Protein AF-T1CEI9-F1 (afdb_monomer_lite)

Structure (mmCIF, N/CA/C/O backbone):
data_AF-T1CEI9-F1
#
_entry.id   AF-T1CEI9-F1
#
loop_
_atom_site.group_PDB
_atom_site.id
_atom_site.type_symbol
_atom_site.label_atom_id
_atom_site.label_alt_id
_atom_site.label_comp_id
_atom_site.label_asym_id
_atom_site.label_entity_id
_atom_site.label_seq_id
_atom_site.pdbx_PDB_ins_code
_atom_site.Ca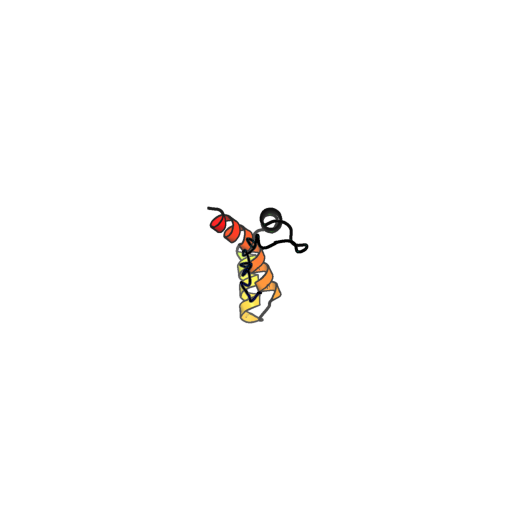rtn_x
_atom_site.Cartn_y
_atom_site.Cartn_z
_atom_site.occupancy
_atom_site.B_iso_or_equiv
_atom_site.auth_seq_id
_atom_site.auth_comp_id
_atom_site.auth_asym_id
_atom_site.auth_atom_id
_atom_site.pdbx_PDB_model_num
ATOM 1 N N . MET A 1 1 ? 16.621 -66.820 -29.366 1.00 43.44 1 MET A N 1
ATOM 2 C CA . MET A 1 1 ? 15.241 -66.284 -29.412 1.00 43.44 1 MET A CA 1
ATOM 3 C C . MET A 1 1 ? 14.794 -66.109 -27.966 1.00 43.44 1 MET A C 1
ATOM 5 O O . MET A 1 1 ? 14.677 -67.116 -27.298 1.00 43.44 1 MET A O 1
ATOM 9 N N . GLY A 1 2 ? 14.634 -64.960 -27.323 1.00 47.66 2 GLY A N 1
ATOM 10 C CA . GLY A 1 2 ? 14.742 -63.536 -27.622 1.00 47.66 2 GLY A CA 1
ATOM 11 C C . GLY A 1 2 ? 14.280 -62.873 -26.317 1.00 47.66 2 GLY A C 1
ATOM 12 O O . GLY A 1 2 ? 13.120 -63.024 -25.953 1.00 47.66 2 GLY A O 1
ATOM 13 N N . ALA A 1 3 ? 15.193 -62.266 -25.559 1.00 44.19 3 ALA A N 1
ATOM 14 C CA . ALA A 1 3 ? 14.900 -61.692 -24.249 1.00 44.19 3 ALA A CA 1
ATOM 15 C C . ALA A 1 3 ? 15.543 -60.306 -24.127 1.00 44.19 3 ALA A C 1
ATOM 17 O O . ALA A 1 3 ? 16.759 -60.176 -24.185 1.00 44.19 3 ALA A O 1
ATOM 18 N N . LEU A 1 4 ? 14.663 -59.313 -23.966 1.00 51.69 4 LEU A N 1
ATOM 19 C CA . LEU A 1 4 ? 14.814 -58.081 -23.189 1.00 51.69 4 LEU A CA 1
ATOM 20 C C . LEU A 1 4 ? 16.084 -57.239 -23.409 1.00 51.69 4 LEU A C 1
ATOM 22 O O . LEU A 1 4 ? 17.091 -57.420 -22.737 1.00 51.69 4 LEU A O 1
ATOM 26 N N . MET A 1 5 ? 15.946 -56.161 -24.182 1.00 45.03 5 MET A N 1
ATOM 27 C CA . MET A 1 5 ? 16.536 -54.878 -23.790 1.00 45.03 5 MET A CA 1
ATOM 28 C C . MET A 1 5 ? 15.442 -53.814 -23.848 1.00 45.03 5 MET A C 1
ATOM 30 O O . MET A 1 5 ? 15.010 -53.385 -24.913 1.00 45.03 5 MET A O 1
ATOM 34 N N . SER A 1 6 ? 14.948 -53.458 -22.662 1.00 53.41 6 SER A N 1
ATOM 35 C CA . SER A 1 6 ? 14.031 -52.346 -22.438 1.00 53.41 6 SER A CA 1
ATOM 36 C C . SER A 1 6 ? 14.766 -51.041 -22.740 1.00 53.41 6 SER A C 1
ATOM 38 O O . SER A 1 6 ? 15.700 -50.669 -22.027 1.00 53.41 6 SER A O 1
ATOM 40 N N . THR A 1 7 ? 14.387 -50.357 -23.817 1.00 57.78 7 THR A N 1
ATOM 41 C CA . THR A 1 7 ? 14.854 -48.999 -24.106 1.00 57.78 7 THR A CA 1
ATOM 42 C C . THR A 1 7 ? 14.210 -48.048 -23.106 1.00 57.78 7 THR A C 1
ATOM 44 O O . THR A 1 7 ? 13.061 -47.643 -23.265 1.00 57.78 7 THR A O 1
ATOM 47 N N . SER A 1 8 ? 14.958 -47.729 -22.052 1.00 52.69 8 SER A N 1
ATOM 48 C CA . SER A 1 8 ? 14.598 -46.736 -21.044 1.00 52.69 8 SER A CA 1
ATOM 49 C C . SER A 1 8 ? 14.471 -45.360 -21.705 1.00 52.69 8 SER A C 1
ATOM 51 O O . SER A 1 8 ? 15.466 -44.696 -22.000 1.00 52.69 8 SER A O 1
ATOM 53 N N . THR A 1 9 ? 13.241 -44.947 -22.010 1.00 56.62 9 THR A N 1
ATOM 54 C CA . THR A 1 9 ? 12.939 -43.591 -22.472 1.00 56.62 9 THR A CA 1
ATOM 55 C C . THR A 1 9 ? 13.060 -42.650 -21.276 1.00 56.62 9 THR A C 1
ATOM 57 O O . THR A 1 9 ? 12.175 -42.588 -20.426 1.00 56.62 9 THR A O 1
ATOM 60 N N . ALA A 1 10 ? 14.189 -41.948 -21.179 1.00 58.62 10 ALA A N 1
ATOM 61 C CA . ALA A 1 10 ? 14.407 -40.918 -20.174 1.00 58.62 10 ALA A CA 1
ATOM 62 C C . ALA A 1 10 ? 13.348 -39.807 -20.308 1.00 58.62 10 ALA A C 1
ATOM 64 O O . ALA A 1 10 ? 13.125 -39.270 -21.394 1.00 58.62 10 ALA A O 1
ATOM 65 N N . LEU A 1 11 ? 12.700 -39.459 -19.194 1.00 52.91 11 LEU A N 1
ATOM 66 C CA . LEU A 1 11 ? 11.810 -38.305 -19.091 1.00 52.91 11 LEU A CA 1
ATOM 67 C C . LEU A 1 11 ? 12.643 -37.035 -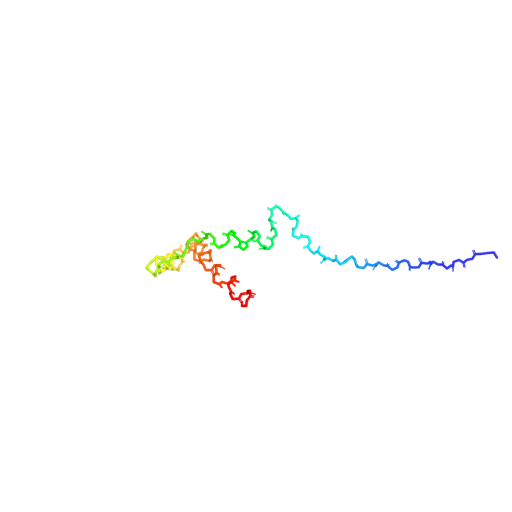19.294 1.00 52.91 11 LEU A C 1
ATOM 69 O O . LEU A 1 11 ? 13.339 -36.586 -18.386 1.00 52.91 11 LEU A O 1
ATOM 73 N N . ILE A 1 12 ? 12.575 -36.452 -20.489 1.00 60.50 12 ILE A N 1
ATOM 74 C CA . ILE A 1 12 ? 13.010 -35.074 -20.710 1.00 60.50 12 ILE A CA 1
ATOM 75 C C . ILE A 1 12 ? 12.155 -34.211 -19.785 1.00 60.50 12 ILE A C 1
ATOM 77 O O . ILE A 1 12 ? 10.940 -34.109 -19.975 1.00 60.50 12 ILE A O 1
ATOM 81 N N . ALA A 1 13 ? 12.780 -33.616 -18.766 1.00 57.78 13 ALA A N 1
ATOM 82 C CA . ALA A 1 13 ? 12.164 -32.535 -18.021 1.00 57.78 13 ALA A CA 1
ATOM 83 C C . ALA A 1 13 ? 11.762 -31.481 -19.052 1.00 57.78 13 ALA A C 1
ATOM 85 O O . ALA A 1 13 ? 12.618 -30.878 -19.704 1.00 57.78 13 ALA A O 1
ATOM 86 N N . ARG A 1 14 ? 10.451 -31.309 -19.261 1.00 61.28 14 ARG A N 1
ATOM 87 C CA . ARG A 1 14 ? 9.978 -30.156 -20.017 1.00 61.28 14 ARG A CA 1
ATOM 88 C C . ARG A 1 14 ? 10.513 -28.948 -19.258 1.00 61.28 14 ARG A C 1
ATOM 90 O O . ARG A 1 14 ? 10.353 -28.934 -18.034 1.00 61.28 14 ARG A O 1
ATOM 97 N N . PRO A 1 15 ? 11.162 -27.979 -19.920 1.00 52.94 15 PRO A N 1
ATOM 98 C CA . PRO A 1 15 ? 11.406 -26.719 -19.257 1.00 52.94 15 PRO A CA 1
ATOM 99 C C . PRO A 1 15 ? 10.032 -26.252 -18.786 1.00 52.94 15 PRO A C 1
ATOM 101 O O . PRO A 1 15 ? 9.132 -26.019 -19.593 1.00 52.94 15 PRO A O 1
ATOM 104 N N . CYS A 1 16 ? 9.839 -26.224 -17.470 1.00 52.62 16 CYS A N 1
ATOM 105 C CA . CYS A 1 16 ? 8.798 -25.413 -16.882 1.00 52.62 16 CYS A CA 1
ATOM 106 C C . CYS A 1 16 ? 9.226 -23.973 -17.164 1.00 52.62 16 CYS A C 1
ATOM 108 O O . CYS A 1 16 ? 9.752 -23.286 -16.292 1.00 52.62 16 CYS A O 1
ATOM 110 N N . ASP A 1 17 ? 8.965 -23.514 -18.388 1.00 51.38 17 ASP A N 1
ATOM 111 C CA . ASP A 1 17 ? 8.272 -22.248 -18.550 1.00 51.38 17 ASP A CA 1
ATOM 112 C C . ASP A 1 17 ? 7.030 -22.404 -17.688 1.00 51.38 17 ASP A C 1
ATOM 114 O O . ASP A 1 17 ? 6.028 -22.996 -18.093 1.00 51.38 17 ASP A O 1
ATOM 118 N N . LEU A 1 18 ? 7.180 -22.058 -16.410 1.00 47.47 18 LEU A N 1
ATOM 119 C CA . LEU A 1 18 ? 6.097 -21.987 -15.462 1.00 47.47 18 LEU A CA 1
ATOM 120 C C . LEU A 1 18 ? 5.131 -21.011 -16.087 1.00 47.47 18 LEU A C 1
ATOM 122 O O . LEU A 1 18 ? 5.298 -19.797 -16.026 1.00 47.47 18 LEU A O 1
ATOM 126 N N . ALA A 1 19 ? 4.167 -21.615 -16.757 1.00 50.78 19 ALA A N 1
ATOM 127 C CA . ALA A 1 19 ? 2.969 -21.034 -17.247 1.00 50.78 19 ALA A CA 1
ATOM 128 C C . ALA A 1 19 ? 2.385 -20.207 -16.100 1.00 50.78 19 ALA A C 1
ATOM 130 O O . ALA A 1 19 ? 1.578 -20.680 -15.301 1.00 50.78 19 ALA A O 1
ATOM 131 N N . VAL A 1 20 ? 2.757 -18.928 -16.072 1.00 55.12 20 VAL A N 1
ATOM 132 C CA . VAL A 1 20 ? 1.888 -17.822 -15.687 1.00 55.12 20 VAL A CA 1
ATOM 133 C C . VAL A 1 20 ? 0.773 -17.797 -16.740 1.00 55.12 20 VAL A C 1
ATOM 135 O O . VAL A 1 20 ? 0.653 -16.901 -17.562 1.00 55.12 20 VAL A O 1
ATOM 138 N N . VAL A 1 21 ? 0.009 -18.886 -16.785 1.00 48.78 21 VAL A N 1
ATOM 139 C CA . VAL A 1 21 ? -1.180 -19.099 -17.606 1.00 48.78 21 VAL A CA 1
ATOM 140 C C . VAL A 1 21 ? -2.280 -19.479 -16.618 1.00 48.78 21 VAL A C 1
ATOM 142 O O . VAL A 1 21 ? -2.896 -20.535 -16.667 1.00 48.78 21 VAL A O 1
ATOM 145 N N . GLY A 1 22 ? -2.468 -18.603 -15.635 1.00 51.78 22 GLY A N 1
ATOM 146 C CA . GLY A 1 22 ? -3.782 -18.344 -15.063 1.00 51.78 22 GLY A CA 1
ATOM 147 C C . GLY A 1 22 ? -4.278 -17.003 -15.619 1.00 51.78 22 GLY A C 1
ATOM 148 O O . GLY A 1 22 ? -3.511 -16.313 -16.282 1.00 51.78 22 GLY A O 1
ATOM 149 N N . PRO A 1 23 ? -5.502 -16.541 -15.314 1.00 53.03 23 PRO A N 1
ATOM 150 C CA . PRO A 1 23 ? -6.036 -15.251 -15.791 1.00 53.03 23 PRO A CA 1
ATOM 151 C C . PRO A 1 23 ? -5.279 -14.011 -15.257 1.00 53.03 23 PRO A C 1
ATOM 153 O O . PRO A 1 23 ? -5.680 -12.861 -15.455 1.00 53.03 23 PRO A O 1
ATOM 156 N N . ILE A 1 24 ? -4.178 -14.242 -14.552 1.00 54.88 24 ILE A N 1
ATOM 157 C CA . ILE A 1 24 ? -3.152 -13.277 -14.212 1.00 54.88 24 ILE A CA 1
ATOM 158 C C . ILE A 1 24 ? -2.270 -13.105 -15.454 1.00 54.88 24 ILE A C 1
ATOM 160 O O . ILE A 1 24 ? -1.521 -14.000 -15.819 1.00 54.88 24 ILE A O 1
ATOM 164 N N . GLY A 1 25 ? -2.420 -11.982 -16.158 1.00 62.41 25 GLY A N 1
ATOM 165 C CA . GLY A 1 25 ? -1.587 -11.667 -17.322 1.00 62.41 25 GLY A CA 1
ATOM 166 C C . GLY A 1 25 ? -0.086 -11.751 -17.013 1.00 62.41 25 GLY A C 1
ATOM 167 O O . GLY A 1 25 ? 0.308 -11.856 -15.852 1.00 62.41 25 GLY A O 1
ATOM 168 N N . SER A 1 26 ? 0.735 -11.687 -18.067 1.00 84.12 26 SER A N 1
ATOM 169 C CA . SER A 1 26 ? 2.207 -11.664 -18.003 1.00 84.12 26 SER A CA 1
ATOM 170 C C . SER A 1 26 ? 2.740 -10.801 -16.846 1.00 84.12 26 SER A C 1
ATOM 172 O O . SER A 1 26 ? 2.080 -9.859 -16.400 1.00 84.12 26 SER A O 1
ATOM 174 N N . VAL A 1 27 ? 3.973 -11.060 -16.402 1.00 84.19 27 VAL A N 1
ATOM 175 C CA . VAL A 1 27 ? 4.697 -10.207 -15.442 1.00 84.19 27 VAL A CA 1
ATOM 176 C C . VAL A 1 27 ? 4.584 -8.722 -15.812 1.00 84.19 27 VAL A C 1
ATOM 178 O O . VAL A 1 27 ? 4.378 -7.885 -14.934 1.00 84.19 27 VAL A O 1
ATOM 181 N N . ASP A 1 28 ? 4.614 -8.385 -17.103 1.00 85.50 28 ASP A N 1
ATOM 182 C CA . ASP A 1 28 ? 4.405 -7.011 -17.571 1.00 85.50 28 ASP A CA 1
ATOM 183 C C . ASP A 1 28 ? 2.993 -6.482 -17.290 1.00 85.50 28 ASP A C 1
ATOM 185 O O . ASP A 1 28 ? 2.845 -5.358 -16.815 1.00 85.50 28 ASP A O 1
ATOM 189 N N . SER A 1 29 ? 1.953 -7.297 -17.481 1.00 87.19 29 SER A N 1
ATOM 190 C CA . SER A 1 29 ? 0.576 -6.939 -17.119 1.00 87.19 29 SER A CA 1
ATOM 191 C C . SER A 1 29 ? 0.403 -6.763 -15.608 1.00 87.19 29 SER A C 1
ATOM 193 O O . SER A 1 29 ? -0.375 -5.915 -15.169 1.00 87.19 29 SER A O 1
ATOM 195 N N . TYR A 1 30 ? 1.108 -7.548 -14.788 1.00 86.56 30 TYR A N 1
ATOM 196 C CA . TYR A 1 30 ? 1.119 -7.357 -13.336 1.00 86.56 30 TYR A CA 1
ATOM 197 C C . TYR A 1 30 ? 1.792 -6.032 -12.955 1.00 86.56 30 TYR A C 1
ATOM 199 O O . TYR A 1 30 ? 1.234 -5.255 -12.177 1.00 86.56 30 TYR A O 1
ATOM 207 N N . VAL A 1 31 ? 2.950 -5.743 -13.551 1.00 89.00 31 VAL A N 1
ATOM 208 C CA . VAL A 1 31 ? 3.686 -4.492 -13.333 1.00 89.00 31 VAL A CA 1
ATOM 209 C C . VAL A 1 31 ? 2.858 -3.277 -13.749 1.00 89.00 31 VAL A C 1
ATOM 211 O O . VAL A 1 31 ? 2.781 -2.317 -12.984 1.00 89.00 31 VAL A O 1
ATOM 214 N N . GLU A 1 32 ? 2.173 -3.338 -14.891 1.00 90.19 32 GLU A N 1
ATOM 215 C CA . GLU A 1 32 ? 1.284 -2.270 -15.360 1.00 90.19 32 GLU A CA 1
ATOM 216 C C . GLU A 1 32 ? 0.118 -2.014 -14.390 1.00 90.19 32 GLU A C 1
ATOM 218 O O . GLU A 1 32 ? -0.272 -0.871 -14.142 1.00 90.19 32 GLU A O 1
ATOM 223 N N . ARG A 1 33 ? -0.453 -3.070 -13.801 1.00 90.56 33 ARG A N 1
ATOM 224 C CA . ARG A 1 33 ? -1.514 -2.923 -12.791 1.00 90.56 33 ARG A CA 1
ATOM 225 C C . ARG A 1 33 ? -0.979 -2.261 -11.527 1.00 90.56 33 ARG A C 1
ATOM 227 O O . ARG A 1 33 ? -1.596 -1.325 -11.020 1.00 90.56 33 ARG A O 1
ATOM 234 N N . VAL A 1 34 ? 0.177 -2.710 -11.042 1.00 91.19 34 VAL A N 1
ATOM 235 C CA . VAL A 1 34 ? 0.831 -2.144 -9.855 1.00 91.19 34 VAL A CA 1
ATOM 236 C C . VAL A 1 34 ? 1.206 -0.675 -10.073 1.00 91.19 34 VAL A C 1
ATOM 238 O O . VAL A 1 34 ? 0.995 0.150 -9.185 1.00 91.19 34 VAL A O 1
ATOM 241 N N . SER A 1 35 ? 1.682 -0.305 -11.264 1.00 88.94 35 SER A N 1
ATOM 242 C CA . SER A 1 35 ? 2.064 1.075 -11.590 1.00 88.94 35 SER A CA 1
ATOM 243 C C . SER A 1 35 ? 0.888 2.052 -11.682 1.00 88.94 35 SER A C 1
ATOM 245 O O . SER A 1 35 ? 1.115 3.251 -11.836 1.00 88.94 35 SER A O 1
ATOM 247 N N . ARG A 1 36 ? -0.364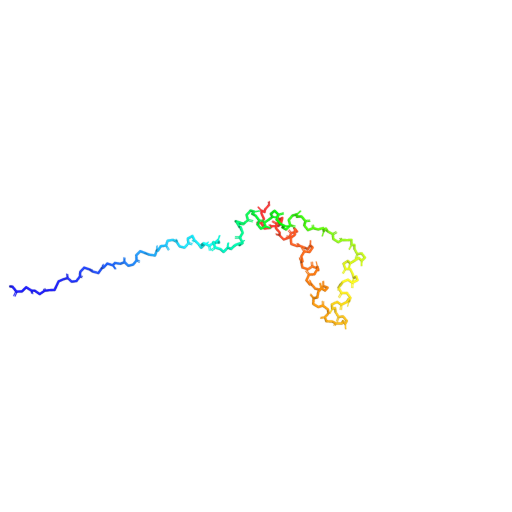 1.586 -11.600 1.00 91.06 36 ARG A N 1
ATOM 248 C CA . ARG A 1 36 ? -1.564 2.442 -11.539 1.00 91.06 36 ARG A CA 1
ATOM 249 C C . ARG A 1 36 ? -2.044 2.700 -10.112 1.00 91.06 36 ARG A C 1
ATOM 251 O O . ARG A 1 36 ? -2.899 3.558 -9.914 1.00 91.06 36 ARG A O 1
ATOM 258 N N . ILE A 1 37 ? -1.505 1.986 -9.124 1.00 91.38 37 ILE A N 1
ATOM 259 C CA . ILE A 1 37 ? -1.884 2.173 -7.723 1.00 91.38 37 ILE A CA 1
ATOM 260 C C . ILE A 1 37 ? -1.451 3.586 -7.282 1.00 91.38 37 ILE A C 1
ATOM 262 O O . ILE A 1 37 ? -0.317 3.989 -7.570 1.00 91.38 37 ILE A O 1
ATOM 266 N N . PRO A 1 38 ? -2.330 4.371 -6.634 1.00 89.00 38 PRO A N 1
ATOM 267 C CA . PRO A 1 38 ? -1.961 5.679 -6.110 1.00 89.00 38 PRO A CA 1
ATOM 268 C C . PRO A 1 38 ? -0.982 5.539 -4.939 1.00 89.00 38 PRO A C 1
ATOM 270 O O . PRO A 1 38 ? -1.091 4.624 -4.121 1.00 89.00 38 PRO A O 1
ATOM 273 N N . VAL A 1 39 ? -0.024 6.460 -4.865 1.00 90.44 39 VAL A N 1
ATOM 274 C CA . VAL A 1 39 ? 0.889 6.573 -3.721 1.00 90.44 39 VAL A CA 1
ATOM 275 C C . VAL A 1 39 ? 0.150 7.286 -2.590 1.00 90.44 39 VAL A C 1
ATOM 277 O O . VAL A 1 39 ? -0.643 8.192 -2.843 1.00 90.44 39 VAL A O 1
ATOM 280 N N . LEU A 1 40 ? 0.379 6.845 -1.356 1.00 94.56 40 LEU A N 1
ATOM 281 C CA . LEU A 1 40 ? -0.186 7.479 -0.170 1.00 94.56 40 LEU A CA 1
ATOM 282 C C . LEU A 1 40 ? 0.658 8.690 0.227 1.00 94.56 40 LEU A C 1
ATOM 284 O O . LEU A 1 40 ? 1.879 8.675 0.072 1.00 94.56 40 LEU A O 1
ATOM 288 N N . ASP A 1 41 ? 0.008 9.723 0.755 1.00 96.00 41 ASP A N 1
ATOM 289 C CA . ASP A 1 41 ? 0.722 10.747 1.508 1.00 96.00 41 ASP A CA 1
ATOM 290 C C . ASP A 1 41 ? 1.128 10.213 2.893 1.00 96.00 41 ASP A C 1
ATOM 292 O O . ASP A 1 41 ? 0.721 9.131 3.337 1.00 96.00 41 ASP A O 1
ATOM 296 N N . ARG A 1 42 ? 1.980 10.978 3.573 1.00 96.31 42 ARG A N 1
ATOM 297 C CA . ARG A 1 42 ? 2.574 10.576 4.849 1.00 96.31 42 ARG A CA 1
ATOM 298 C C . ARG A 1 42 ? 1.519 10.438 5.946 1.00 96.31 42 ARG A C 1
ATOM 300 O O . ARG A 1 42 ? 1.600 9.540 6.784 1.00 96.31 42 ARG A O 1
ATOM 307 N N . GLU A 1 43 ? 0.551 11.344 5.967 1.00 97.19 43 GLU A N 1
ATOM 308 C CA . GLU A 1 43 ? -0.519 11.374 6.958 1.00 97.19 43 GLU A CA 1
ATOM 309 C C . GLU A 1 43 ? -1.442 10.151 6.814 1.00 97.19 43 GLU A C 1
ATOM 311 O O . GLU A 1 43 ? -1.748 9.492 7.812 1.00 97.19 43 GLU A O 1
ATOM 316 N N . ALA A 1 44 ? -1.822 9.789 5.587 1.00 96.31 44 ALA A N 1
ATOM 317 C CA . ALA A 1 44 ? -2.636 8.616 5.289 1.00 96.31 44 ALA A CA 1
ATOM 318 C C . ALA A 1 44 ? -1.897 7.309 5.589 1.00 96.31 44 ALA A C 1
ATOM 320 O O . ALA A 1 44 ? -2.495 6.381 6.140 1.00 96.31 44 ALA A O 1
ATOM 321 N N . GLU A 1 45 ? -0.604 7.229 5.268 1.00 96.88 45 GLU A N 1
ATOM 322 C CA . GLU A 1 45 ? 0.224 6.072 5.615 1.00 96.88 45 GLU A CA 1
ATOM 323 C C . GLU A 1 45 ? 0.249 5.850 7.129 1.00 96.88 45 GLU A C 1
ATOM 325 O O . GLU A 1 45 ? -0.031 4.746 7.608 1.00 96.88 45 GLU A O 1
ATOM 330 N N . ARG A 1 46 ? 0.500 6.919 7.892 1.00 97.62 46 ARG A N 1
ATOM 331 C CA . ARG A 1 46 ? 0.511 6.861 9.353 1.00 97.62 46 ARG A CA 1
ATOM 332 C C . ARG A 1 46 ? -0.840 6.422 9.912 1.00 97.62 46 ARG A C 1
ATOM 334 O O . ARG A 1 46 ? -0.877 5.512 10.735 1.00 97.62 46 ARG A O 1
ATOM 341 N N . ALA A 1 47 ? -1.936 7.001 9.426 1.00 97.88 47 ALA A N 1
ATOM 342 C CA . ALA A 1 47 ? -3.278 6.645 9.878 1.00 97.88 47 ALA A CA 1
ATOM 343 C C . ALA A 1 47 ? -3.621 5.170 9.594 1.00 97.88 47 ALA A C 1
ATOM 345 O O . ALA A 1 47 ? -4.218 4.493 10.431 1.00 97.88 47 ALA A O 1
ATOM 346 N N . LEU A 1 48 ? -3.236 4.638 8.428 1.00 97.69 48 LEU A N 1
ATOM 347 C CA . LEU A 1 48 ? -3.435 3.221 8.105 1.00 97.69 48 LEU A CA 1
ATOM 348 C C . LEU A 1 48 ? -2.561 2.310 8.980 1.00 97.69 48 LEU A C 1
ATOM 350 O O . LEU A 1 48 ? -3.025 1.256 9.418 1.00 97.69 48 LEU A O 1
ATOM 354 N N . ALA A 1 49 ? -1.323 2.716 9.267 1.00 97.19 49 ALA A N 1
ATOM 355 C CA . ALA A 1 49 ? -0.423 1.958 10.128 1.00 97.19 49 ALA A CA 1
ATOM 356 C C . ALA A 1 49 ? -0.929 1.910 11.576 1.00 97.19 49 ALA A C 1
ATOM 358 O O . ALA A 1 49 ? -0.934 0.839 12.182 1.00 97.19 49 ALA A O 1
ATOM 359 N N . GLU A 1 50 ? -1.398 3.038 12.113 1.00 98.06 50 GLU A N 1
ATOM 360 C CA . GLU A 1 50 ? -2.021 3.122 13.440 1.00 98.06 50 GLU A CA 1
ATOM 361 C C . GLU A 1 50 ? -3.268 2.229 13.507 1.00 98.06 50 GLU A C 1
ATOM 363 O O . GLU A 1 50 ? -3.360 1.369 14.382 1.00 98.06 50 GLU A O 1
ATOM 368 N N . ARG A 1 51 ? -4.163 2.306 12.511 1.00 97.69 51 ARG A N 1
ATOM 369 C CA . ARG A 1 51 ? -5.346 1.429 12.425 1.00 97.69 51 ARG A CA 1
ATOM 370 C C . ARG A 1 51 ? -4.995 -0.055 12.432 1.00 97.69 51 ARG A C 1
ATOM 372 O O . ARG A 1 51 ? -5.606 -0.817 13.178 1.00 97.69 51 ARG A O 1
ATOM 379 N N . PHE A 1 52 ? -4.023 -0.477 11.627 1.00 97.69 52 PHE A N 1
ATOM 380 C CA . PHE A 1 52 ? -3.607 -1.878 11.614 1.00 97.69 52 PHE A CA 1
ATOM 381 C C . PHE A 1 52 ? -3.005 -2.303 12.959 1.00 97.69 52 PHE A C 1
ATOM 383 O O . PHE A 1 52 ? -3.345 -3.367 13.472 1.00 97.69 52 PHE A O 1
ATOM 390 N N . ARG A 1 53 ? -2.143 -1.471 13.553 1.00 97.50 53 ARG A N 1
ATOM 391 C CA . ARG A 1 53 ? -1.448 -1.796 14.808 1.00 97.50 53 ARG A CA 1
ATOM 392 C C . ARG A 1 53 ? -2.373 -1.841 16.017 1.00 97.50 53 ARG A C 1
ATOM 394 O O . ARG A 1 53 ? -2.207 -2.712 16.862 1.00 97.50 53 ARG A O 1
ATOM 401 N N . GLU A 1 54 ? -3.298 -0.897 16.113 1.00 97.88 54 GLU A N 1
ATOM 402 C CA . GLU A 1 54 ? -4.172 -0.747 17.278 1.00 97.88 54 GLU A CA 1
ATOM 403 C C . GLU A 1 54 ? -5.426 -1.616 17.175 1.00 97.88 54 GLU A C 1
ATOM 405 O O . GLU A 1 54 ? -5.892 -2.147 18.180 1.00 97.88 54 GLU A O 1
ATOM 410 N N . HIS A 1 55 ? -5.957 -1.792 15.962 1.00 97.00 55 HIS A N 1
ATOM 411 C CA . HIS A 1 55 ? -7.261 -2.424 15.742 1.00 97.00 55 HIS A CA 1
ATOM 412 C C . HIS A 1 55 ? -7.174 -3.732 14.941 1.00 97.00 55 HIS A C 1
ATOM 414 O O . HIS A 1 55 ? -8.199 -4.364 14.697 1.00 97.00 55 HIS A O 1
ATOM 420 N N . GLY A 1 56 ? -5.978 -4.150 14.504 1.00 95.81 56 GLY A N 1
ATOM 421 C CA . GLY A 1 56 ? -5.802 -5.359 13.691 1.00 95.81 56 GLY A CA 1
ATOM 422 C C . GLY A 1 56 ? -6.422 -5.253 12.294 1.00 95.81 56 GLY A C 1
ATOM 423 O O . GLY A 1 56 ? -6.745 -6.268 11.681 1.00 95.81 56 GLY A O 1
ATOM 424 N N . ASP A 1 57 ? -6.621 -4.031 11.794 1.00 97.62 57 ASP A N 1
ATOM 425 C CA . ASP A 1 57 ? -7.319 -3.756 10.539 1.00 97.62 57 ASP A CA 1
ATOM 426 C C . ASP A 1 57 ? -6.540 -4.279 9.315 1.00 97.62 57 ASP A C 1
ATOM 428 O O . ASP A 1 57 ? -5.613 -3.641 8.802 1.00 97.62 57 ASP A O 1
ATOM 432 N N . LEU A 1 58 ? -6.928 -5.462 8.832 1.00 97.25 58 LEU A N 1
ATOM 433 C CA . LEU A 1 58 ? -6.302 -6.118 7.682 1.00 97.25 58 LEU A CA 1
ATOM 434 C C . LEU A 1 58 ? -6.510 -5.358 6.370 1.00 97.25 58 LEU A C 1
ATOM 436 O O . LEU A 1 58 ? -5.682 -5.473 5.463 1.00 97.25 58 LEU A O 1
ATOM 440 N N . ASP A 1 59 ? -7.579 -4.571 6.249 1.00 96.94 59 ASP A N 1
ATOM 441 C CA . ASP A 1 59 ? -7.790 -3.735 5.071 1.00 96.94 59 ASP A CA 1
ATOM 442 C C . ASP A 1 59 ? -6.837 -2.541 5.073 1.00 96.94 59 ASP A C 1
ATOM 444 O O . ASP A 1 59 ? -6.327 -2.158 4.014 1.00 96.94 59 ASP A O 1
ATOM 448 N N . ALA A 1 60 ? -6.528 -1.992 6.250 1.00 97.00 60 ALA A N 1
ATOM 449 C CA . ALA A 1 60 ? -5.487 -0.982 6.387 1.00 97.00 60 ALA A CA 1
ATOM 450 C C . ALA A 1 60 ? -4.104 -1.544 6.018 1.00 97.00 60 ALA A C 1
ATOM 452 O O . ALA A 1 60 ? -3.395 -0.940 5.209 1.00 97.00 60 ALA A O 1
ATOM 453 N N . ALA A 1 61 ? -3.763 -2.745 6.499 1.00 96.50 61 ALA A N 1
ATOM 454 C CA . ALA A 1 61 ? -2.532 -3.435 6.103 1.00 96.50 61 ALA A CA 1
ATOM 455 C C . ALA A 1 61 ? -2.473 -3.704 4.593 1.00 96.50 61 ALA A C 1
ATOM 457 O O . ALA A 1 61 ? -1.458 -3.441 3.948 1.00 96.50 61 ALA A O 1
ATOM 458 N N . ARG A 1 62 ? -3.574 -4.178 3.997 1.00 95.81 62 ARG A N 1
ATOM 459 C CA . ARG A 1 62 ? -3.661 -4.416 2.550 1.00 95.81 62 ARG A CA 1
ATOM 460 C C . ARG A 1 62 ? -3.396 -3.140 1.757 1.00 95.81 62 ARG A C 1
ATOM 462 O O . ARG A 1 62 ? -2.649 -3.185 0.783 1.00 95.81 62 ARG A O 1
ATOM 469 N N . LYS A 1 63 ? -3.988 -2.013 2.164 1.00 95.56 63 LYS A N 1
ATOM 470 C CA . LYS A 1 63 ? -3.775 -0.714 1.506 1.00 95.56 63 LYS A CA 1
ATOM 471 C C . LYS A 1 63 ? -2.315 -0.276 1.578 1.00 95.56 63 LYS A C 1
ATOM 473 O O . LYS A 1 63 ? -1.778 0.124 0.548 1.00 95.56 63 LYS A O 1
ATOM 478 N N . LEU A 1 64 ? -1.678 -0.422 2.742 1.00 95.81 64 LEU A N 1
ATOM 479 C CA . LEU A 1 64 ? -0.249 -0.142 2.914 1.00 95.81 64 LEU A CA 1
ATOM 480 C C . LEU A 1 64 ? 0.615 -1.008 1.995 1.00 95.81 64 LEU A C 1
ATOM 482 O O . LEU A 1 64 ? 1.488 -0.491 1.307 1.00 95.81 64 LEU A O 1
ATOM 486 N N . VAL A 1 65 ? 0.364 -2.317 1.931 1.00 94.88 65 VAL A N 1
ATOM 487 C CA . VAL A 1 65 ? 1.136 -3.214 1.057 1.00 94.88 65 VAL A CA 1
ATOM 488 C C . VAL A 1 65 ? 0.975 -2.810 -0.408 1.00 94.88 65 VAL A C 1
ATOM 490 O O . VAL A 1 65 ? 1.972 -2.659 -1.112 1.00 94.88 65 VAL A O 1
ATOM 493 N N . LEU A 1 66 ? -0.264 -2.600 -0.862 1.00 94.19 66 LEU A N 1
ATOM 494 C CA . LEU A 1 66 ? -0.558 -2.271 -2.257 1.00 94.19 66 LEU A CA 1
ATOM 495 C C . LEU A 1 66 ? 0.091 -0.953 -2.701 1.00 94.19 66 LEU A C 1
ATOM 497 O O . LEU A 1 66 ? 0.661 -0.914 -3.792 1.00 94.19 66 LEU A O 1
ATOM 501 N N . SER A 1 67 ? 0.055 0.101 -1.876 1.00 94.50 67 SER A N 1
ATOM 502 C CA . SER A 1 67 ? 0.673 1.394 -2.217 1.00 94.50 67 SER A CA 1
ATOM 503 C C . SER A 1 67 ? 2.194 1.292 -2.391 1.00 94.50 67 SER A C 1
ATOM 505 O O . SER A 1 67 ? 2.768 1.990 -3.229 1.00 94.50 67 SER A O 1
ATOM 507 N N . HIS A 1 68 ? 2.840 0.378 -1.661 1.00 94.12 68 HIS A N 1
ATOM 508 C CA . HIS A 1 68 ? 4.287 0.162 -1.701 1.00 94.12 68 HIS A CA 1
ATOM 509 C C . HIS A 1 68 ? 4.754 -0.760 -2.835 1.00 94.12 68 HIS A C 1
ATOM 511 O O . HIS A 1 68 ? 5.946 -0.789 -3.150 1.00 94.12 68 HIS A O 1
ATOM 517 N N . LEU A 1 69 ? 3.852 -1.481 -3.509 1.00 94.19 69 LEU A N 1
ATOM 518 C CA . LEU A 1 69 ? 4.241 -2.411 -4.576 1.00 94.19 69 LEU A CA 1
ATOM 519 C C . LEU A 1 69 ? 4.960 -1.720 -5.740 1.00 94.19 69 LEU A C 1
ATOM 521 O O . LEU A 1 69 ? 5.841 -2.318 -6.353 1.00 94.19 69 LEU A O 1
ATOM 525 N N . ARG A 1 70 ? 4.635 -0.454 -6.028 1.00 90.56 70 ARG A N 1
ATOM 526 C CA . ARG A 1 70 ? 5.331 0.335 -7.061 1.00 90.56 70 ARG A CA 1
ATOM 527 C C . ARG A 1 70 ? 6.820 0.463 -6.777 1.00 90.56 70 ARG A C 1
ATOM 529 O O . ARG A 1 70 ? 7.629 0.325 -7.689 1.00 90.56 70 ARG A O 1
ATOM 536 N N . PHE A 1 71 ? 7.160 0.710 -5.516 1.00 92.62 71 PHE A N 1
ATOM 537 C CA . PHE A 1 71 ? 8.540 0.814 -5.068 1.00 92.62 71 PHE A CA 1
ATOM 538 C C . PHE A 1 71 ? 9.243 -0.543 -5.156 1.00 92.62 71 PHE A C 1
ATOM 540 O O . PHE A 1 71 ? 10.323 -0.631 -5.728 1.00 92.62 71 PHE A O 1
ATOM 547 N N . VAL A 1 72 ? 8.596 -1.619 -4.701 1.00 93.50 72 VAL A N 1
ATOM 548 C CA . VAL A 1 72 ? 9.145 -2.983 -4.806 1.00 93.50 72 VAL A CA 1
ATOM 549 C C . VAL A 1 72 ? 9.439 -3.360 -6.261 1.00 93.50 72 VAL A C 1
ATOM 551 O O . VAL A 1 72 ? 10.514 -3.872 -6.556 1.00 93.50 72 VAL A O 1
ATOM 554 N N . VAL A 1 73 ? 8.513 -3.071 -7.180 1.00 91.62 73 VAL A N 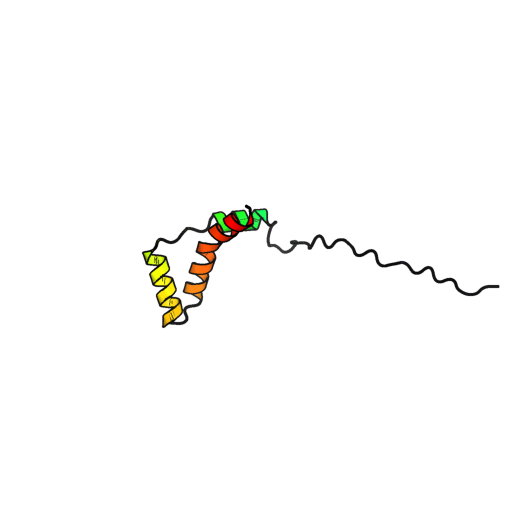1
ATOM 555 C CA . VAL A 1 73 ? 8.70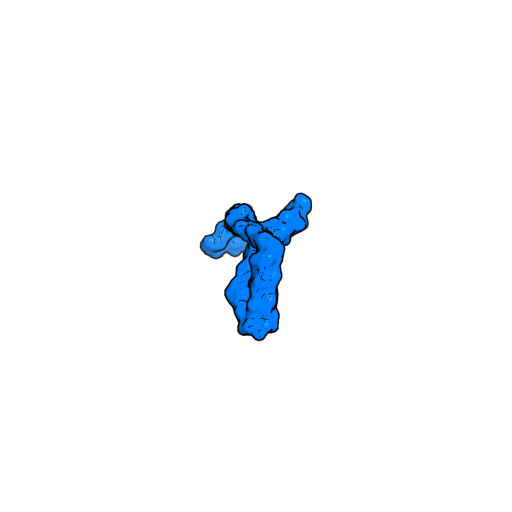1 -3.322 -8.618 1.00 91.62 73 VAL A CA 1
ATOM 556 C C . VAL A 1 73 ? 9.863 -2.510 -9.183 1.00 91.62 73 VAL A C 1
ATOM 558 O O . VAL A 1 73 ? 10.632 -3.041 -9.979 1.00 91.62 73 VAL A O 1
ATOM 561 N N . HIS A 1 74 ? 9.997 -1.245 -8.778 1.00 89.88 74 HIS A N 1
ATOM 562 C CA . HIS A 1 74 ? 11.114 -0.404 -9.196 1.00 89.88 74 HIS A CA 1
ATOM 563 C C . HIS A 1 74 ? 12.459 -1.000 -8.756 1.00 89.88 74 HIS A C 1
ATOM 565 O O . HIS A 1 74 ? 13.328 -1.192 -9.598 1.00 89.88 74 HIS A O 1
ATOM 571 N N . ILE A 1 75 ? 12.588 -1.395 -7.485 1.00 92.12 75 ILE A N 1
ATOM 572 C CA . ILE A 1 75 ? 13.801 -2.040 -6.956 1.00 92.12 75 ILE A CA 1
ATOM 573 C C . ILE A 1 75 ? 14.090 -3.376 -7.656 1.00 92.12 75 ILE A C 1
ATOM 575 O O . ILE A 1 75 ? 15.240 -3.686 -7.949 1.00 92.12 75 ILE A O 1
ATOM 579 N N . ALA A 1 76 ? 13.058 -4.173 -7.941 1.00 90.00 76 ALA A N 1
ATOM 580 C CA . ALA A 1 76 ? 13.219 -5.484 -8.566 1.00 90.00 76 ALA A CA 1
ATOM 581 C C . ALA A 1 76 ? 13.654 -5.418 -10.041 1.00 90.00 76 ALA A C 1
ATOM 583 O O . ALA A 1 76 ? 14.238 -6.381 -10.536 1.00 90.00 76 ALA A O 1
ATOM 584 N N . ARG A 1 77 ? 13.345 -4.325 -10.754 1.00 86.56 77 ARG A N 1
ATOM 585 C CA . ARG A 1 77 ? 13.711 -4.155 -12.171 1.00 86.56 77 ARG A CA 1
ATOM 586 C C . ARG A 1 77 ? 15.147 -3.656 -12.384 1.00 86.56 77 ARG A C 1
ATOM 588 O O . ARG A 1 77 ? 15.668 -3.899 -13.471 1.00 86.56 77 ARG A O 1
ATOM 595 N N . GLY A 1 78 ? 15.778 -3.074 -11.360 1.00 76.25 78 GLY A N 1
ATOM 596 C CA . GLY A 1 78 ? 17.132 -2.511 -11.437 1.00 76.25 78 GLY A CA 1
ATOM 597 C C . GLY A 1 78 ? 17.147 -1.058 -11.882 1.00 76.25 78 GLY A C 1
ATOM 598 O O . GLY A 1 78 ? 16.501 -0.742 -12.905 1.00 76.25 78 GLY A O 1
#

Sequence (78 aa):
MGALMSTSTALIARPCDLAVVGPIGSVDSYVERVSRIPVLDREAERALAERFREHGDLDAARKLVLSHLRFVVHIARG

Secondary structure (DSSP, 8-state):
---------------------SSS--HHHHHHHHTTSPPPPHHHHHHHHHHHHHH--HHHHHHHHHHHHHHHHHHHH-

Organism: NCBI:txid410659

Radius of gyration: 24.03 Å; chains: 1; bounding box: 25×78×47 Å

pLDDT: mean 80.27, std 19.32, range [43.44, 98.06]

InterPro domains:
  IPR009042 RNA polymerase sigma-70 region 1.2 [PF00140] (26-57)
  IPR013325 RNA polymerase sigma factor, region 2 [SSF8894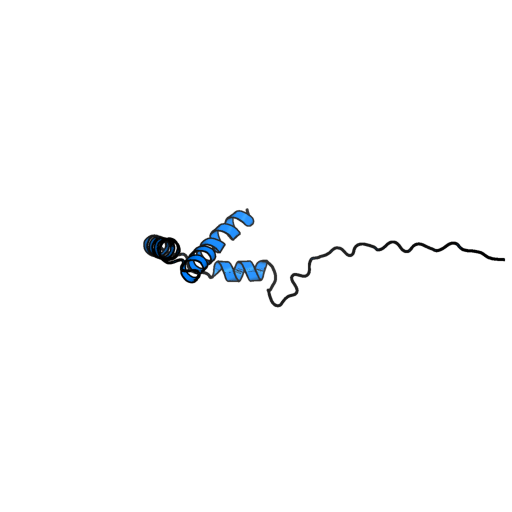6] (26-77)
  IPR050813 Bacterial Sigma-70 Factor [PTHR30376] (19-78)

Foldseek 3Di:
DDDDDDPPPDPDPDPPPVPPPDVQDDPVSVLVVLVPQDADDPVLLVVLVCCCVVPVPVVSVVSNVSNCVNVVVVVVVD